Protein AF-A0A927QWZ6-F1 (afdb_monomer)

Foldseek 3Di:
DDPPDPDPVVVVVVVLLVVLLVVVCVVLVQDPLLSVLLSCCQPVVDDLVRSCVVVVHDSVVSVVSVVVSCVSVVHDDVVVSNVVSVCSSCVVVVVVVVVVVVVVVVVVD

Radius of gyration: 16.21 Å; Cα contacts (8 Å, |Δi|>4): 64; chains: 1; bounding box: 45×24×38 Å

Solvent-accessible surface area (backbone atoms only — not comparable to full-atom values): 6290 Å² total; per-residue (Å²): 138,81,92,75,78,96,47,90,59,55,63,57,49,51,50,51,52,49,52,46,49,50,54,52,23,62,80,52,70,46,51,76,67,44,38,50,52,52,48,47,37,69,76,71,62,48,48,60,60,54,45,10,62,77,66,75,48,52,50,68,56,44,49,52,40,52,50,51,51,28,58,62,71,74,48,92,47,71,71,56,51,52,53,50,53,51,45,47,47,50,68,67,37,56,58,52,55,55,53,49,51,59,49,48,57,67,73,78,107

Secondary structure (DSSP, 8-state):
-------HHHHHHHHHHHHHHHHHHHHTT--HHHHHHHHHHHHH---HHHHHHHHTS-HHHHHHHHHHHHHHTT---HHHHHHHHHHHHHHHHHHHHHHHHHHHHTT--

Mean predicted aligned error: 8.74 Å

Structure (mmCIF, N/CA/C/O backbone):
data_AF-A0A927QWZ6-F1
#
_entry.id   AF-A0A927QWZ6-F1
#
loop_
_atom_site.group_PDB
_atom_site.id
_atom_site.type_symbol
_atom_site.label_atom_id
_atom_site.label_alt_id
_atom_site.label_comp_id
_atom_site.label_asym_id
_atom_site.label_entity_id
_atom_site.label_seq_id
_atom_site.pdbx_PDB_ins_code
_atom_site.Cartn_x
_atom_site.Cartn_y
_atom_site.Cartn_z
_atom_site.occupancy
_atom_site.B_iso_or_equiv
_atom_site.auth_seq_id
_atom_site.auth_comp_id
_atom_site.auth_asym_id
_atom_site.auth_atom_id
_atom_site.pdbx_PDB_model_num
ATOM 1 N N . MET A 1 1 ? -7.299 -14.865 -21.231 1.00 36.94 1 MET A N 1
ATOM 2 C CA . MET A 1 1 ? -5.949 -15.113 -21.773 1.00 36.94 1 MET A CA 1
ATOM 3 C C . MET A 1 1 ? -5.494 -13.798 -22.380 1.00 36.94 1 MET A C 1
ATOM 5 O O . MET A 1 1 ? -5.946 -13.457 -23.460 1.00 36.94 1 MET A O 1
ATOM 9 N N . LEU A 1 2 ? -4.767 -12.987 -21.612 1.00 28.94 2 LEU A N 1
ATOM 10 C CA . LEU A 1 2 ? -4.208 -11.725 -22.093 1.00 28.94 2 LEU A CA 1
ATOM 11 C C . LEU A 1 2 ? -2.704 -11.945 -22.241 1.00 28.94 2 LEU A C 1
ATOM 13 O O . LEU A 1 2 ? -1.981 -11.988 -21.250 1.00 28.94 2 LEU A O 1
ATOM 17 N N . GLU A 1 3 ? -2.272 -12.150 -23.483 1.00 40.47 3 GLU A N 1
ATOM 18 C CA . GLU A 1 3 ? -0.882 -11.978 -23.893 1.00 40.47 3 GLU A CA 1
ATOM 19 C C . GLU A 1 3 ? -0.574 -10.477 -23.840 1.00 40.47 3 GLU A C 1
ATOM 21 O O . GLU A 1 3 ? -0.815 -9.740 -24.793 1.00 40.47 3 GLU A O 1
ATOM 26 N N . ILE A 1 4 ? -0.108 -9.993 -22.689 1.00 37.84 4 ILE A N 1
ATOM 27 C CA . ILE A 1 4 ? 0.415 -8.632 -22.554 1.00 37.84 4 ILE A CA 1
ATOM 28 C C . ILE A 1 4 ? 1.938 -8.756 -22.526 1.00 37.84 4 ILE A C 1
ATOM 30 O O . ILE A 1 4 ? 2.523 -9.222 -21.560 1.00 37.84 4 ILE A O 1
ATOM 34 N N . VAL A 1 5 ? 2.533 -8.417 -23.672 1.00 37.97 5 VAL A N 1
ATOM 35 C CA . VAL A 1 5 ? 3.871 -7.830 -23.838 1.00 37.97 5 VAL A CA 1
ATOM 36 C C . VAL A 1 5 ? 5.010 -8.535 -23.086 1.00 37.97 5 VAL A C 1
ATOM 38 O O . VAL A 1 5 ? 5.649 -7.989 -22.201 1.00 37.97 5 VAL A O 1
ATOM 41 N N . SER A 1 6 ? 5.385 -9.721 -23.572 1.00 40.34 6 SER A N 1
ATOM 42 C CA . SER A 1 6 ? 6.696 -10.322 -23.301 1.00 40.34 6 SER A CA 1
ATOM 43 C C . SER A 1 6 ? 7.817 -9.408 -23.817 1.00 40.34 6 SER A C 1
ATOM 45 O O . SER A 1 6 ? 8.241 -9.492 -24.969 1.00 40.34 6 SER A O 1
ATOM 47 N N . THR A 1 7 ? 8.309 -8.496 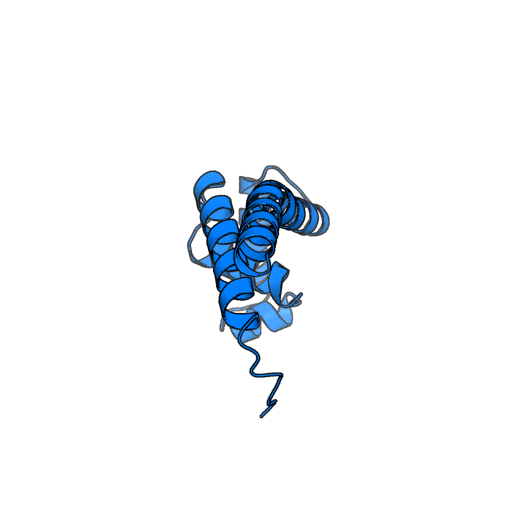-22.979 1.00 40.62 7 THR A N 1
ATOM 48 C CA . THR A 1 7 ? 9.547 -7.769 -23.259 1.00 40.62 7 THR A CA 1
ATOM 49 C C . THR A 1 7 ? 10.460 -7.833 -22.047 1.00 40.62 7 THR A C 1
ATOM 51 O O . THR A 1 7 ? 10.074 -7.571 -20.914 1.00 40.62 7 THR A O 1
ATOM 54 N N . LYS A 1 8 ? 11.718 -8.176 -22.316 1.00 48.38 8 LYS A N 1
ATOM 55 C CA . LYS A 1 8 ? 12.899 -8.271 -21.437 1.00 48.38 8 LYS A CA 1
ATOM 56 C C . LYS A 1 8 ? 13.022 -7.212 -20.317 1.00 48.38 8 LYS A C 1
ATOM 58 O O . LYS A 1 8 ? 13.779 -7.416 -19.370 1.00 48.38 8 LYS A O 1
ATOM 63 N N . TYR A 1 9 ? 12.312 -6.091 -20.424 1.00 46.84 9 TYR A N 1
ATOM 64 C CA . TYR A 1 9 ? 12.285 -4.994 -19.458 1.00 46.84 9 TYR A CA 1
ATOM 65 C C . TYR A 1 9 ? 11.261 -5.183 -18.329 1.00 46.84 9 TYR A C 1
ATOM 67 O O . TYR A 1 9 ? 11.524 -4.711 -17.224 1.00 46.84 9 TYR A O 1
ATOM 75 N N . GLU A 1 10 ? 10.161 -5.914 -18.547 1.00 57.12 10 GLU A N 1
ATOM 76 C CA . GLU A 1 10 ? 9.140 -6.150 -17.514 1.00 57.12 10 GLU A CA 1
ATOM 77 C C . GLU A 1 10 ? 9.709 -6.915 -16.320 1.00 57.12 10 GLU A C 1
ATOM 79 O O . GLU A 1 10 ? 9.528 -6.492 -15.185 1.00 57.12 10 GLU A O 1
ATOM 84 N N . GLY A 1 11 ? 10.482 -7.981 -16.556 1.00 62.88 11 GLY A N 1
ATOM 85 C CA . GLY A 1 11 ? 11.080 -8.764 -15.469 1.00 62.88 11 GLY A CA 1
ATOM 86 C C . GLY A 1 11 ? 12.009 -7.925 -14.585 1.00 62.88 11 GLY A C 1
ATOM 87 O O . GLY A 1 11 ? 11.906 -7.951 -13.362 1.00 62.88 11 GLY A O 1
ATOM 88 N N . LYS A 1 12 ? 12.858 -7.096 -15.204 1.00 65.56 12 LYS A N 1
ATOM 89 C CA . LYS A 1 12 ? 13.788 -6.217 -14.481 1.00 65.56 12 LYS A CA 1
ATOM 90 C C . LYS A 1 12 ? 13.061 -5.099 -13.725 1.00 65.56 12 LYS A C 1
ATOM 92 O O . LYS A 1 12 ? 13.469 -4.745 -12.621 1.00 65.56 12 LYS A O 1
ATOM 97 N N . TYR A 1 13 ? 12.004 -4.541 -14.315 1.00 70.00 13 TYR A N 1
ATOM 98 C CA . TYR A 1 13 ? 11.167 -3.524 -13.680 1.00 70.00 13 TYR A CA 1
ATOM 99 C C . TYR A 1 13 ? 10.396 -4.098 -12.487 1.00 70.00 13 TYR A C 1
ATOM 101 O O . TYR A 1 13 ? 10.407 -3.509 -11.409 1.00 70.00 13 TYR A O 1
ATOM 109 N N . LEU A 1 14 ? 9.791 -5.276 -12.648 1.00 72.50 14 LEU A N 1
ATOM 110 C CA . LEU A 1 14 ? 9.048 -5.957 -11.590 1.00 72.50 14 LEU A CA 1
ATOM 111 C C . LEU A 1 14 ? 9.954 -6.391 -10.435 1.00 72.50 14 LEU A C 1
ATOM 113 O O . LEU A 1 14 ? 9.554 -6.258 -9.280 1.00 72.50 14 LEU A O 1
ATOM 117 N N . ASP A 1 15 ? 11.179 -6.843 -10.712 1.00 75.31 15 ASP A N 1
ATOM 118 C CA . ASP A 1 15 ? 12.160 -7.129 -9.661 1.00 75.31 15 ASP A CA 1
ATOM 119 C C . ASP A 1 15 ? 12.580 -5.863 -8.916 1.00 75.31 15 ASP A C 1
ATOM 121 O O . ASP A 1 15 ? 12.678 -5.876 -7.691 1.00 75.31 15 ASP A O 1
ATOM 125 N N . TYR A 1 16 ? 12.768 -4.751 -9.630 1.00 76.50 16 TYR A N 1
ATOM 126 C CA . TYR A 1 16 ? 13.082 -3.470 -9.007 1.00 76.50 16 TYR A CA 1
ATOM 127 C C . TYR A 1 16 ? 11.951 -3.001 -8.077 1.00 76.50 16 TYR A C 1
ATOM 129 O O . TYR A 1 16 ? 12.187 -2.733 -6.899 1.00 76.50 16 TYR A O 1
ATOM 137 N N . VAL A 1 17 ? 10.708 -3.012 -8.568 1.00 77.88 17 VAL A N 1
ATOM 138 C CA . VAL A 1 17 ? 9.519 -2.720 -7.758 1.00 77.88 17 VAL A CA 1
ATOM 139 C C . VAL A 1 17 ? 9.445 -3.647 -6.544 1.00 77.88 17 VAL A C 1
ATOM 141 O O . VAL A 1 17 ? 9.246 -3.179 -5.425 1.00 77.88 17 VAL A O 1
ATOM 144 N N . ARG A 1 18 ? 9.636 -4.957 -6.738 1.00 79.50 18 ARG A N 1
ATOM 145 C CA . ARG A 1 18 ? 9.607 -5.946 -5.655 1.00 79.50 18 ARG A CA 1
ATOM 146 C C . ARG A 1 18 ? 10.628 -5.609 -4.570 1.00 79.50 18 ARG A C 1
ATOM 148 O O . ARG A 1 18 ? 10.257 -5.618 -3.401 1.00 79.50 18 ARG A O 1
ATOM 155 N N . GLN A 1 19 ? 11.870 -5.286 -4.927 1.00 82.06 19 GLN A N 1
ATOM 156 C CA . GLN A 1 19 ? 12.922 -4.986 -3.948 1.00 82.06 19 GLN A CA 1
ATOM 157 C C . GLN A 1 19 ? 12.640 -3.711 -3.148 1.00 82.06 19 GLN A C 1
ATOM 159 O O . GLN A 1 19 ? 12.771 -3.711 -1.922 1.00 82.06 19 GLN A O 1
ATOM 164 N N . THR A 1 20 ? 12.183 -2.648 -3.813 1.00 85.19 20 THR A N 1
ATOM 165 C CA . THR A 1 20 ? 11.729 -1.425 -3.133 1.00 85.19 20 THR A CA 1
ATOM 166 C C . THR A 1 20 ? 10.581 -1.728 -2.176 1.00 85.19 20 THR A C 1
ATOM 168 O O . THR A 1 20 ? 10.577 -1.275 -1.035 1.00 85.19 20 THR A O 1
ATOM 171 N N . MET A 1 21 ? 9.597 -2.519 -2.608 1.00 85.31 21 MET A N 1
ATOM 172 C CA . MET A 1 21 ? 8.438 -2.841 -1.776 1.00 85.31 21 MET A CA 1
ATOM 173 C C . MET A 1 21 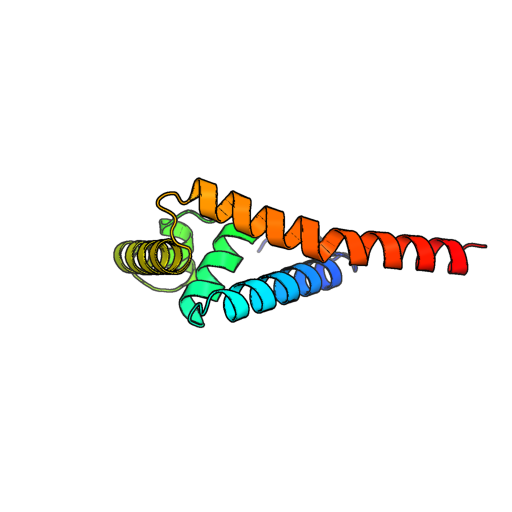? 8.794 -3.732 -0.585 1.00 85.31 21 MET A C 1
ATOM 175 O O . MET A 1 21 ? 8.240 -3.536 0.495 1.00 85.31 21 MET A O 1
ATOM 179 N N . LEU A 1 22 ? 9.736 -4.667 -0.744 1.00 86.31 22 LEU A N 1
ATOM 180 C CA . LEU A 1 22 ? 10.276 -5.456 0.366 1.00 86.31 22 LEU A CA 1
ATOM 181 C C . LEU A 1 22 ? 10.993 -4.555 1.375 1.00 86.31 22 LEU A C 1
ATOM 183 O O . LEU A 1 22 ? 10.673 -4.593 2.560 1.00 86.31 22 LEU A O 1
ATOM 187 N N . SER A 1 23 ? 11.863 -3.666 0.895 1.00 88.56 23 SER A N 1
ATOM 188 C CA . SER A 1 23 ? 12.595 -2.715 1.740 1.00 88.56 23 SER A CA 1
ATOM 189 C C . SER A 1 23 ? 11.642 -1.765 2.476 1.00 88.56 23 SER A C 1
ATOM 191 O O . SER A 1 23 ? 11.786 -1.517 3.674 1.00 88.56 23 SER A O 1
ATOM 193 N N . PHE A 1 24 ? 10.615 -1.260 1.788 1.00 91.06 24 PHE A N 1
ATOM 194 C CA . PHE A 1 24 ? 9.552 -0.459 2.390 1.00 91.06 24 PHE A CA 1
ATOM 195 C C . PHE A 1 24 ? 8.789 -1.245 3.463 1.00 91.06 24 PHE A C 1
ATOM 197 O O . PHE A 1 24 ? 8.557 -0.726 4.554 1.00 91.06 24 PHE A O 1
ATOM 204 N N . ALA A 1 25 ? 8.400 -2.486 3.175 1.00 93.19 25 ALA A N 1
ATOM 205 C CA . ALA A 1 25 ? 7.671 -3.330 4.111 1.00 93.19 25 ALA A CA 1
ATOM 206 C C . ALA A 1 25 ? 8.480 -3.632 5.378 1.00 93.19 25 ALA A C 1
ATOM 208 O O . ALA A 1 25 ? 7.941 -3.513 6.478 1.00 93.19 25 ALA A O 1
ATOM 209 N N . GLU A 1 26 ? 9.762 -3.972 5.235 1.00 92.75 26 GLU A N 1
ATOM 210 C CA . GLU A 1 26 ? 10.668 -4.262 6.350 1.00 92.75 26 GLU A CA 1
ATOM 211 C C . GLU A 1 26 ? 10.849 -3.044 7.259 1.00 92.75 26 GLU A C 1
ATOM 213 O O . GLU A 1 26 ? 10.631 -3.144 8.468 1.00 92.75 26 GLU A O 1
ATOM 218 N N . ARG A 1 27 ? 11.147 -1.872 6.677 1.00 94.31 27 ARG A N 1
ATOM 219 C CA . ARG A 1 27 ? 11.322 -0.611 7.424 1.00 94.31 27 ARG A CA 1
ATOM 220 C C . ARG A 1 27 ? 10.077 -0.182 8.197 1.00 94.31 27 ARG A C 1
ATOM 222 O O . ARG A 1 27 ? 10.197 0.530 9.187 1.00 94.31 27 ARG A O 1
ATOM 229 N N . ASN A 1 28 ? 8.895 -0.585 7.734 1.00 95.62 28 ASN A N 1
ATOM 230 C CA . ASN A 1 28 ? 7.612 -0.225 8.338 1.00 95.62 28 ASN A CA 1
ATOM 231 C C . ASN A 1 28 ? 6.937 -1.401 9.067 1.00 95.62 28 ASN A C 1
ATOM 233 O O . ASN A 1 28 ? 5.763 -1.310 9.432 1.00 95.62 28 ASN A O 1
ATOM 237 N N . HIS A 1 29 ? 7.658 -2.510 9.273 1.00 96.75 29 HIS A N 1
ATOM 238 C CA . HIS A 1 29 ? 7.177 -3.708 9.968 1.00 96.75 29 HIS A CA 1
ATOM 239 C C . HIS A 1 29 ? 5.826 -4.230 9.446 1.00 96.75 29 HIS A C 1
ATOM 241 O O . HIS A 1 29 ? 4.948 -4.653 10.214 1.00 96.75 29 HIS A O 1
ATOM 247 N N . LEU A 1 30 ? 5.630 -4.186 8.128 1.00 97.12 30 LEU A N 1
ATOM 248 C CA . LEU A 1 30 ? 4.453 -4.766 7.495 1.00 97.12 30 LEU A CA 1
ATOM 249 C C . LEU A 1 30 ? 4.538 -6.295 7.550 1.00 97.12 30 LEU A C 1
ATOM 251 O O . LEU A 1 30 ? 5.584 -6.901 7.326 1.00 97.12 30 LEU A O 1
ATOM 255 N N . THR A 1 31 ? 3.416 -6.934 7.866 1.00 96.75 31 THR A N 1
ATOM 256 C CA . THR A 1 31 ? 3.295 -8.391 7.768 1.00 96.75 31 THR A CA 1
ATOM 257 C C . THR A 1 31 ? 3.331 -8.813 6.305 1.00 96.75 31 THR A C 1
ATOM 259 O O . THR A 1 31 ? 2.976 -8.037 5.421 1.00 96.75 31 THR A O 1
ATOM 262 N N . ARG A 1 32 ? 3.636 -10.089 6.043 1.00 94.62 32 ARG A N 1
ATOM 263 C CA . ARG A 1 32 ? 3.627 -10.655 4.684 1.00 94.62 32 ARG A CA 1
ATOM 264 C C . ARG A 1 32 ? 2.368 -10.287 3.888 1.00 94.62 32 ARG A C 1
ATOM 266 O O . ARG A 1 32 ? 2.470 -9.937 2.718 1.00 94.62 32 ARG A O 1
ATOM 273 N N . ARG A 1 33 ? 1.194 -10.343 4.527 1.00 95.62 33 ARG A N 1
ATOM 274 C CA . ARG A 1 33 ? -0.083 -10.063 3.861 1.00 95.62 33 ARG A CA 1
ATOM 275 C C . ARG A 1 33 ? -0.323 -8.577 3.611 1.00 95.62 33 ARG A C 1
ATOM 277 O O . ARG A 1 33 ? -0.873 -8.209 2.581 1.00 95.62 33 ARG A O 1
ATOM 284 N N . GLU A 1 34 ? 0.095 -7.724 4.537 1.00 96.81 34 GLU A N 1
ATOM 285 C CA . GLU A 1 34 ? 0.031 -6.272 4.360 1.00 96.81 34 GLU A CA 1
ATOM 286 C C . GLU A 1 34 ? 0.958 -5.810 3.230 1.00 96.81 34 GLU A C 1
ATOM 288 O O . GLU A 1 34 ? 0.552 -5.000 2.400 1.00 96.81 34 GLU A O 1
ATOM 293 N N . SER A 1 35 ? 2.165 -6.378 3.150 1.00 94.12 35 SER A N 1
ATOM 294 C CA . SER A 1 35 ? 3.115 -6.116 2.066 1.00 94.12 35 SER A CA 1
ATOM 295 C C . SER A 1 35 ? 2.555 -6.537 0.709 1.00 94.12 35 SER A C 1
ATOM 297 O O . SER A 1 35 ? 2.622 -5.772 -0.246 1.00 94.12 35 SER A O 1
ATOM 299 N N . GLU A 1 36 ? 1.954 -7.726 0.626 1.00 93.69 36 GLU A N 1
ATOM 300 C CA . GLU A 1 36 ? 1.297 -8.216 -0.591 1.00 93.69 36 GLU A CA 1
ATOM 301 C C . GLU A 1 36 ? 0.173 -7.275 -1.047 1.00 93.69 36 GLU A C 1
ATOM 303 O O . GLU A 1 36 ? 0.138 -6.881 -2.210 1.00 93.69 36 GLU A O 1
ATOM 308 N N . ILE A 1 37 ? -0.692 -6.838 -0.125 1.00 95.19 37 ILE A N 1
ATOM 309 C CA . ILE A 1 37 ? -1.762 -5.878 -0.428 1.00 95.19 37 ILE A CA 1
ATOM 310 C C . ILE A 1 37 ? -1.189 -4.543 -0.920 1.00 95.19 37 ILE A C 1
ATOM 312 O O . ILE A 1 37 ? -1.671 -4.018 -1.920 1.00 95.19 37 ILE A O 1
ATOM 316 N N . ALA A 1 38 ? -0.155 -4.003 -0.266 1.00 93.38 38 ALA A N 1
ATOM 317 C CA . ALA A 1 38 ? 0.481 -2.751 -0.680 1.00 93.38 38 ALA A CA 1
ATOM 318 C C . ALA A 1 38 ? 1.120 -2.850 -2.079 1.00 93.38 38 ALA A C 1
ATOM 320 O O . ALA A 1 38 ? 1.000 -1.920 -2.876 1.00 93.38 38 ALA A O 1
ATOM 321 N N . VAL A 1 39 ? 1.744 -3.990 -2.399 1.00 88.94 39 VAL A N 1
ATOM 322 C CA . VAL A 1 39 ? 2.329 -4.274 -3.720 1.00 88.94 39 VAL A CA 1
ATOM 323 C C . VAL A 1 39 ? 1.252 -4.333 -4.796 1.00 88.94 39 VAL A C 1
ATOM 325 O O . VAL A 1 39 ? 1.373 -3.658 -5.816 1.00 88.94 39 VAL A O 1
ATOM 328 N N . LEU A 1 40 ? 0.195 -5.119 -4.577 1.00 90.69 40 LEU A N 1
ATOM 329 C CA . LEU A 1 40 ? -0.895 -5.265 -5.544 1.00 90.69 40 LEU A CA 1
ATOM 330 C C . LEU A 1 40 ? -1.589 -3.925 -5.807 1.00 90.69 40 LEU A C 1
ATOM 332 O O . LEU A 1 40 ? -1.878 -3.581 -6.952 1.00 90.69 40 LEU A O 1
ATOM 336 N N . LEU A 1 41 ? -1.784 -3.148 -4.741 1.00 91.12 41 LEU A N 1
ATOM 337 C CA . LEU A 1 41 ? -2.331 -1.803 -4.799 1.00 91.12 41 LEU A CA 1
ATOM 338 C C . LEU A 1 41 ? -1.433 -0.857 -5.615 1.00 91.12 41 LEU A C 1
ATOM 340 O O . LEU A 1 41 ? -1.944 -0.121 -6.449 1.00 91.12 41 LEU A O 1
ATOM 344 N N . MET A 1 42 ? -0.108 -0.893 -5.439 1.00 87.38 42 MET A N 1
ATOM 345 C CA . MET A 1 42 ? 0.801 -0.014 -6.187 1.00 87.38 42 MET A CA 1
ATOM 346 C C . MET A 1 42 ? 0.969 -0.418 -7.657 1.00 87.38 42 MET A C 1
ATOM 348 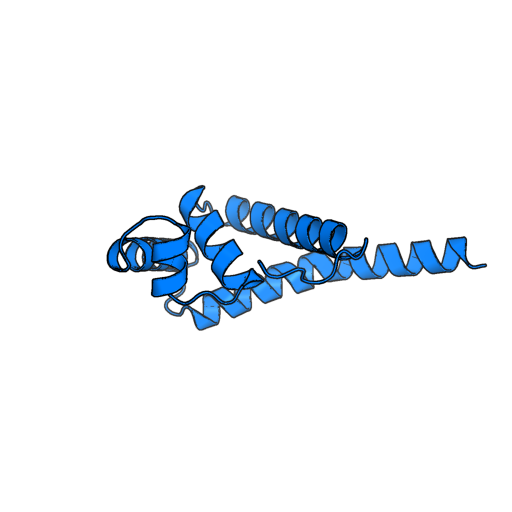O O . MET A 1 42 ? 0.957 0.451 -8.524 1.00 87.38 42 MET A O 1
ATOM 352 N N . ILE A 1 43 ? 1.167 -1.710 -7.936 1.00 84.88 43 ILE A N 1
ATOM 353 C CA . ILE A 1 43 ? 1.505 -2.199 -9.282 1.00 84.88 43 ILE A CA 1
ATOM 354 C C . ILE A 1 43 ? 0.278 -2.209 -10.186 1.00 84.88 43 ILE A C 1
ATOM 356 O O . ILE A 1 43 ? 0.350 -1.761 -11.327 1.00 84.88 43 ILE A O 1
ATOM 360 N N . TYR A 1 44 ? -0.836 -2.740 -9.683 1.00 87.25 44 TYR A N 1
ATOM 361 C CA . TYR A 1 44 ? -2.025 -2.977 -10.497 1.00 87.25 44 TYR A CA 1
ATOM 362 C C . TYR A 1 44 ? -3.130 -1.949 -10.256 1.00 87.25 44 TYR A C 1
ATOM 364 O O . TYR A 1 44 ? -4.098 -1.918 -11.009 1.00 87.25 44 TYR A O 1
ATOM 372 N N . GLY A 1 45 ? -3.019 -1.117 -9.215 1.00 90.12 45 GLY A N 1
ATOM 373 C CA . GLY A 1 45 ? -4.068 -0.156 -8.871 1.00 90.12 45 GLY A CA 1
ATOM 374 C C . GLY A 1 45 ? -5.363 -0.818 -8.401 1.00 90.12 45 GLY A C 1
ATOM 375 O O . GLY A 1 45 ? -6.423 -0.202 -8.500 1.00 90.12 45 GLY A O 1
ATOM 376 N N . TYR A 1 46 ? -5.294 -2.063 -7.916 1.00 94.62 46 TYR A N 1
ATOM 377 C CA . TYR A 1 46 ? -6.478 -2.834 -7.548 1.00 94.62 46 TYR A CA 1
ATOM 378 C C . TYR A 1 46 ? -7.342 -2.118 -6.508 1.00 94.62 46 TYR A C 1
ATOM 380 O O . TYR A 1 46 ? -6.874 -1.617 -5.480 1.00 94.62 46 TYR A O 1
ATOM 388 N N . SER A 1 47 ? -8.644 -2.133 -6.766 1.00 96.31 47 SER A N 1
ATOM 389 C CA . SER A 1 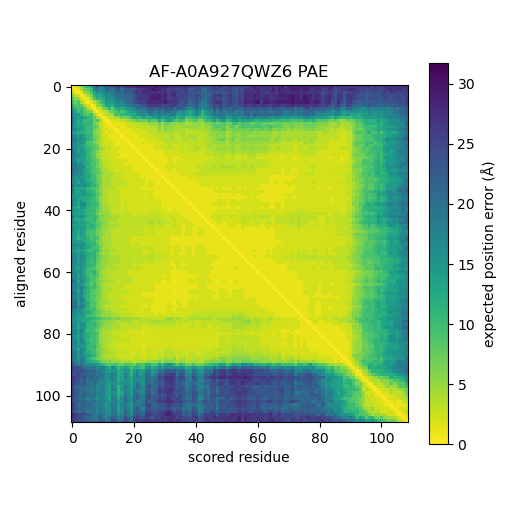47 ? -9.687 -1.771 -5.821 1.00 96.31 47 SER A CA 1
ATOM 390 C C . SER A 1 47 ? -9.747 -2.759 -4.653 1.00 96.31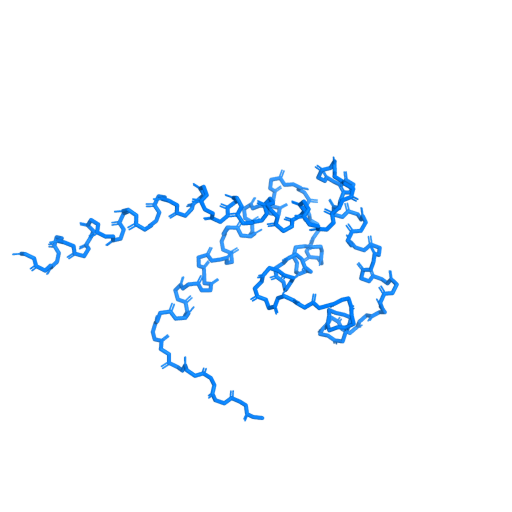 47 SER A C 1
ATOM 392 O O . SER A 1 47 ? -9.216 -3.867 -4.700 1.00 96.31 47 SER A O 1
ATOM 394 N N . ASN A 1 48 ? -10.471 -2.397 -3.590 1.00 97.38 48 ASN A N 1
ATOM 395 C CA . ASN A 1 48 ? -10.670 -3.304 -2.455 1.00 97.38 48 ASN A CA 1
ATOM 396 C C . ASN A 1 48 ? -11.360 -4.621 -2.852 1.00 97.38 48 ASN A C 1
ATOM 398 O O . ASN A 1 48 ? -11.158 -5.622 -2.169 1.00 97.38 48 ASN A O 1
ATOM 402 N N . GLN A 1 49 ? -12.179 -4.609 -3.910 1.00 98.19 49 GLN A N 1
ATOM 403 C CA . GLN A 1 49 ? -12.833 -5.809 -4.429 1.00 98.19 49 GLN A CA 1
ATOM 404 C C . GLN A 1 49 ? -11.834 -6.679 -5.195 1.00 98.19 49 GLN A C 1
ATOM 406 O O . GLN A 1 49 ? -11.691 -7.848 -4.871 1.00 98.19 49 GLN A O 1
ATOM 411 N N . GLU A 1 50 ? -11.057 -6.102 -6.113 1.00 98.06 50 GLU A N 1
ATOM 412 C CA . GLU A 1 50 ? -10.034 -6.850 -6.860 1.00 98.06 50 GLU A CA 1
ATOM 413 C C . GLU A 1 50 ? -8.946 -7.405 -5.937 1.00 98.06 50 GLU A C 1
ATOM 415 O O . GLU A 1 50 ? -8.507 -8.539 -6.105 1.00 98.06 50 GLU A O 1
ATOM 420 N N . LEU A 1 51 ? -8.555 -6.646 -4.908 1.00 97.25 51 LEU A N 1
ATOM 421 C CA . LEU A 1 51 ? -7.675 -7.138 -3.853 1.00 97.25 51 LEU A CA 1
ATOM 422 C C . LEU A 1 51 ? -8.300 -8.333 -3.140 1.00 97.25 51 LEU A C 1
ATOM 424 O O . LEU A 1 51 ? -7.612 -9.326 -2.951 1.00 97.25 51 LEU A O 1
ATOM 428 N N . ALA A 1 52 ? -9.575 -8.245 -2.751 1.00 98.19 52 ALA A N 1
ATOM 429 C CA . ALA A 1 52 ? -10.289 -9.319 -2.064 1.00 98.19 52 ALA A CA 1
ATOM 430 C C . ALA A 1 52 ? -10.327 -10.596 -2.914 1.00 98.19 52 ALA A C 1
ATOM 432 O O . ALA A 1 52 ? -9.971 -11.666 -2.416 1.00 98.19 52 ALA A O 1
ATOM 433 N N . ASP A 1 53 ? -10.653 -10.455 -4.197 1.00 97.81 53 ASP A N 1
ATOM 434 C CA . ASP A 1 53 ? -10.737 -11.554 -5.154 1.00 97.81 53 ASP A CA 1
ATOM 435 C C . ASP A 1 53 ? -9.355 -12.181 -5.393 1.00 97.81 53 ASP A C 1
ATOM 437 O O . ASP A 1 53 ? -9.183 -13.389 -5.227 1.00 97.81 53 ASP A O 1
ATOM 441 N N . HIS A 1 54 ? -8.333 -11.361 -5.668 1.00 95.81 54 HIS A N 1
ATOM 442 C CA . HIS A 1 54 ? -6.959 -11.823 -5.893 1.00 95.81 54 HIS A CA 1
ATOM 443 C C . HIS A 1 54 ? -6.382 -12.535 -4.665 1.00 95.81 54 HIS A C 1
ATOM 445 O O . HIS A 1 54 ? -5.682 -13.539 -4.763 1.00 95.81 54 HIS A O 1
ATOM 451 N N . CYS A 1 55 ? -6.698 -12.015 -3.484 1.00 94.69 55 CYS A N 1
ATOM 452 C CA . CYS A 1 55 ? -6.230 -12.534 -2.212 1.00 94.69 55 CYS A CA 1
ATOM 453 C C . CYS A 1 55 ? -7.092 -13.698 -1.688 1.00 94.69 55 CYS A C 1
ATOM 455 O O . CYS A 1 55 ? -6.694 -14.330 -0.709 1.00 94.69 55 CYS A O 1
ATOM 457 N N . SER A 1 56 ? -8.252 -13.988 -2.287 1.00 97.06 56 SER A N 1
ATOM 458 C CA . SER A 1 56 ? -9.234 -14.954 -1.765 1.00 97.06 56 SER A CA 1
ATOM 459 C C . SER A 1 56 ? -9.633 -14.678 -0.303 1.00 97.06 56 SER A C 1
ATOM 461 O O . SER A 1 56 ? -9.660 -15.571 0.543 1.00 97.06 56 SER A O 1
ATOM 463 N N . ILE A 1 57 ? -9.910 -13.411 0.020 1.00 97.88 57 ILE A N 1
ATOM 464 C CA . ILE A 1 57 ? -10.362 -12.948 1.346 1.00 97.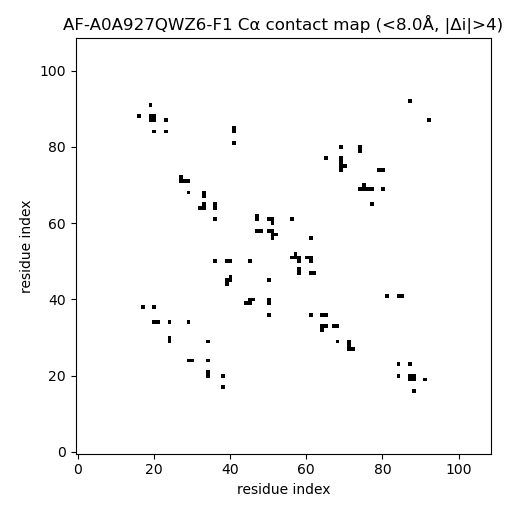88 57 ILE A CA 1
ATOM 465 C C . ILE A 1 57 ? -11.555 -12.004 1.195 1.00 97.88 57 ILE A C 1
ATOM 467 O O . ILE A 1 57 ? -11.854 -11.537 0.107 1.00 97.88 57 ILE A O 1
ATOM 471 N N . SER A 1 58 ? -12.236 -11.668 2.291 1.00 98.62 58 SER A N 1
ATOM 472 C CA . SER A 1 58 ? -13.333 -10.696 2.221 1.00 98.62 58 SER A CA 1
ATOM 473 C C . SER A 1 58 ? -12.832 -9.258 2.014 1.00 98.62 58 SER A C 1
ATOM 475 O O . SER A 1 58 ? -11.777 -8.876 2.529 1.00 98.62 58 SER A O 1
ATOM 477 N N . VAL A 1 59 ? -13.649 -8.408 1.382 1.00 98.44 59 VAL A N 1
ATOM 478 C CA . VAL A 1 59 ? -13.410 -6.950 1.296 1.00 98.44 59 VAL A CA 1
ATOM 479 C C . VAL A 1 59 ? -13.235 -6.320 2.683 1.00 98.44 59 VAL A C 1
ATOM 481 O O . VAL A 1 59 ? -12.427 -5.410 2.862 1.00 98.44 59 VAL A O 1
ATOM 484 N N . LYS A 1 60 ? -13.959 -6.816 3.697 1.00 98.44 60 LYS A N 1
ATOM 485 C CA . LYS A 1 60 ? -13.792 -6.377 5.092 1.00 98.44 60 LYS A CA 1
ATOM 486 C C . LYS A 1 60 ? -12.383 -6.686 5.604 1.00 98.44 60 LYS A C 1
ATOM 488 O O . LYS A 1 60 ? -11.774 -5.846 6.255 1.00 98.44 60 LYS A O 1
ATOM 493 N N . THR A 1 61 ? -11.849 -7.860 5.278 1.00 98.31 61 THR A N 1
ATOM 494 C CA . THR A 1 61 ? -10.483 -8.255 5.636 1.00 98.31 61 THR A CA 1
ATOM 495 C C . THR A 1 61 ? -9.447 -7.386 4.923 1.00 98.31 61 THR A C 1
ATOM 497 O O . THR A 1 61 ? -8.498 -6.945 5.564 1.00 98.31 61 THR A O 1
ATOM 500 N N . VAL A 1 62 ? -9.651 -7.059 3.640 1.00 98.31 62 VAL A N 1
ATOM 501 C CA . VAL A 1 62 ? -8.794 -6.100 2.912 1.00 98.31 62 VAL A CA 1
ATOM 502 C C . VAL A 1 62 ? -8.774 -4.743 3.614 1.00 98.31 62 VAL A C 1
ATOM 504 O O . VAL A 1 62 ? -7.698 -4.216 3.886 1.00 98.31 62 VAL A O 1
ATOM 507 N N . LYS A 1 63 ? -9.945 -4.200 3.971 1.00 97.81 63 LYS A N 1
ATOM 508 C CA . LYS A 1 63 ? -10.043 -2.935 4.718 1.00 97.81 63 LYS A CA 1
ATOM 509 C C . LYS A 1 63 ? -9.288 -3.000 6.045 1.00 97.81 63 LYS A C 1
ATOM 511 O O . LYS A 1 63 ? -8.503 -2.106 6.323 1.00 97.81 63 LYS A O 1
ATOM 516 N N . ASN A 1 64 ? -9.429 -4.091 6.799 1.00 98.31 64 ASN A N 1
ATOM 517 C CA . ASN A 1 64 ? -8.685 -4.281 8.046 1.00 98.31 64 ASN A CA 1
ATOM 518 C C . ASN A 1 64 ? -7.162 -4.289 7.825 1.00 98.31 64 ASN A C 1
ATOM 520 O O . ASN A 1 64 ? -6.426 -3.699 8.613 1.00 98.31 64 ASN A O 1
ATOM 524 N N . HIS A 1 65 ? -6.672 -4.937 6.763 1.00 98.19 65 HIS A N 1
ATOM 525 C CA . HIS A 1 65 ? -5.249 -4.893 6.423 1.00 98.19 65 HIS A CA 1
ATOM 526 C C . HIS A 1 65 ? -4.793 -3.479 6.050 1.00 98.19 65 HIS A C 1
ATOM 528 O O . HIS A 1 65 ? -3.757 -3.038 6.538 1.00 98.19 65 HIS A O 1
ATOM 534 N N . LEU A 1 66 ? -5.568 -2.750 5.241 1.00 97.69 66 LEU A N 1
ATOM 535 C CA . LEU A 1 66 ? -5.274 -1.355 4.898 1.00 97.69 66 LEU A CA 1
ATOM 536 C C . LEU A 1 66 ? -5.268 -0.457 6.138 1.00 97.69 66 LEU A C 1
ATOM 538 O O . LEU A 1 66 ? -4.367 0.363 6.283 1.00 97.69 66 LEU A O 1
ATOM 542 N N . ASP A 1 67 ? -6.206 -0.645 7.063 1.00 97.75 67 ASP A N 1
ATOM 543 C CA . ASP A 1 67 ? -6.250 0.089 8.328 1.00 97.75 67 ASP A CA 1
ATOM 544 C C . ASP A 1 67 ? -5.021 -0.200 9.192 1.00 97.75 67 ASP A C 1
ATOM 546 O O . ASP A 1 67 ? -4.448 0.715 9.783 1.00 97.75 67 ASP A O 1
ATOM 550 N N . ASN A 1 68 ? -4.574 -1.455 9.249 1.00 98.31 68 ASN A N 1
ATOM 551 C CA . ASN A 1 68 ? -3.362 -1.820 9.977 1.00 98.31 68 ASN A CA 1
ATOM 552 C C . ASN A 1 68 ? -2.101 -1.239 9.324 1.00 98.31 68 ASN A C 1
ATOM 554 O O . ASN A 1 68 ? -1.254 -0.703 10.037 1.00 98.31 68 ASN A O 1
ATOM 558 N N . ILE A 1 69 ? -2.001 -1.263 7.989 1.00 98.19 69 ILE A N 1
ATOM 559 C CA . ILE A 1 69 ? -0.927 -0.586 7.244 1.00 98.19 69 ILE A CA 1
ATOM 560 C C . ILE A 1 69 ? -0.919 0.902 7.593 1.00 98.19 69 ILE A C 1
ATOM 562 O O . ILE A 1 69 ? 0.106 1.442 7.998 1.00 98.19 69 ILE A O 1
ATOM 566 N N . MET A 1 70 ? -2.070 1.565 7.488 1.00 97.62 70 MET A N 1
ATOM 567 C CA . MET A 1 70 ? -2.197 2.993 7.767 1.00 97.62 70 MET A CA 1
ATOM 568 C C . MET A 1 70 ? -1.805 3.335 9.211 1.00 97.62 70 MET A C 1
ATOM 570 O O . MET A 1 70 ? -1.056 4.285 9.423 1.00 97.62 70 MET A O 1
ATOM 574 N N . LYS A 1 71 ? -2.216 2.520 10.192 1.00 98.06 71 LYS A N 1
ATOM 575 C CA . LYS A 1 71 ? -1.800 2.665 11.598 1.00 98.06 71 LYS A CA 1
ATOM 576 C C . LYS A 1 71 ? -0.289 2.533 11.776 1.00 98.06 71 LYS A C 1
ATOM 578 O O . LYS A 1 71 ? 0.303 3.380 12.434 1.00 98.06 71 LYS A O 1
ATOM 583 N N . LYS A 1 72 ? 0.336 1.512 11.178 1.00 98.12 72 LYS A N 1
ATOM 584 C CA . LYS A 1 72 ? 1.795 1.303 11.247 1.00 98.12 72 LYS A CA 1
ATOM 585 C C . LYS A 1 72 ? 2.580 2.462 10.639 1.00 98.12 72 LYS A C 1
ATOM 587 O O . LYS A 1 72 ? 3.635 2.816 11.145 1.00 98.12 72 LYS A O 1
ATOM 592 N N . LEU A 1 73 ? 2.042 3.067 9.584 1.00 97.00 73 LEU A N 1
ATOM 593 C CA . LEU A 1 73 ? 2.646 4.209 8.900 1.00 97.00 73 LEU A CA 1
ATOM 594 C C . LEU A 1 73 ? 2.299 5.565 9.538 1.00 97.00 73 LEU A C 1
ATOM 596 O O . LEU A 1 73 ? 2.819 6.586 9.093 1.00 97.00 73 LEU A O 1
ATOM 600 N N . GLY A 1 74 ? 1.407 5.607 10.535 1.00 97.50 74 GLY A N 1
ATOM 601 C CA . GLY A 1 74 ? 0.943 6.859 11.140 1.00 97.50 74 GLY A CA 1
ATOM 602 C C . GLY A 1 74 ? 0.158 7.755 10.174 1.00 97.50 74 GLY A C 1
ATOM 603 O O . GLY A 1 74 ? 0.225 8.979 10.266 1.00 97.50 74 GLY A O 1
ATOM 604 N N . ILE A 1 75 ? -0.562 7.162 9.219 1.00 97.62 75 ILE A N 1
ATOM 605 C CA . ILE A 1 75 ? -1.358 7.878 8.215 1.00 97.62 75 ILE A CA 1
ATOM 606 C C . ILE A 1 75 ? -2.836 7.499 8.316 1.00 97.62 75 ILE A C 1
ATOM 608 O O . ILE A 1 75 ? -3.206 6.490 8.908 1.00 97.62 75 ILE A O 1
ATOM 612 N N . HIS A 1 76 ? -3.697 8.299 7.687 1.00 94.88 76 HIS A N 1
ATOM 613 C CA . HIS A 1 76 ? -5.156 8.109 7.724 1.00 94.88 76 HIS A CA 1
ATOM 614 C C . HIS A 1 76 ? -5.796 8.126 6.331 1.00 94.88 76 HIS A C 1
ATOM 616 O O . HIS A 1 76 ? -6.983 8.399 6.181 1.00 94.88 76 HIS A O 1
ATOM 622 N N . SER A 1 77 ? -4.998 7.921 5.282 1.00 94.06 77 SER A N 1
ATOM 623 C CA . SER A 1 77 ? -5.464 8.047 3.904 1.00 94.06 77 SER A CA 1
ATOM 624 C C . SER A 1 77 ? -4.732 7.087 2.984 1.00 94.06 77 SER A C 1
ATOM 626 O O . SER A 1 77 ? -3.505 7.132 2.874 1.00 94.06 77 SER A O 1
ATOM 628 N N . THR A 1 78 ? -5.493 6.302 2.225 1.00 89.62 78 THR A N 1
ATOM 629 C CA . THR A 1 78 ? -4.952 5.446 1.163 1.00 89.62 78 THR A CA 1
ATOM 630 C C . THR A 1 78 ? -4.225 6.270 0.098 1.00 89.62 78 THR A C 1
ATOM 632 O O . THR A 1 78 ? -3.211 5.831 -0.429 1.00 89.62 78 THR A O 1
ATOM 635 N N . ARG A 1 79 ? -4.648 7.517 -0.172 1.00 92.75 79 ARG A N 1
ATOM 636 C CA . ARG A 1 79 ? -3.901 8.418 -1.074 1.00 92.75 79 ARG A CA 1
ATOM 637 C C . ARG A 1 79 ? -2.504 8.735 -0.538 1.00 92.75 79 ARG A C 1
ATOM 639 O O . ARG A 1 79 ? -1.555 8.818 -1.313 1.00 92.75 79 ARG A O 1
ATOM 646 N N . LYS A 1 80 ? -2.359 8.885 0.784 1.00 95.44 80 LYS A N 1
ATOM 647 C CA . LYS A 1 80 ? -1.045 9.083 1.407 1.00 95.44 80 LYS A CA 1
ATOM 648 C C . LYS A 1 80 ? -0.202 7.808 1.334 1.00 95.44 80 LYS A C 1
ATOM 650 O O . LYS A 1 80 ? 0.989 7.923 1.070 1.00 95.44 80 LYS A O 1
ATOM 655 N N . LEU A 1 81 ? -0.817 6.627 1.467 1.00 94.88 81 LEU A N 1
ATOM 656 C CA . LEU A 1 81 ? -0.147 5.341 1.239 1.00 94.88 81 LEU A CA 1
ATOM 657 C C . LEU A 1 81 ? 0.429 5.267 -0.183 1.00 94.88 81 LEU A C 1
ATOM 659 O O . LEU A 1 81 ? 1.627 5.051 -0.327 1.00 94.88 81 LEU A O 1
ATOM 663 N N . TYR A 1 82 ? -0.373 5.553 -1.216 1.00 92.62 82 TYR A N 1
ATOM 664 C CA . TYR A 1 82 ? 0.110 5.632 -2.603 1.00 92.62 82 TYR A CA 1
ATOM 665 C C . TYR A 1 82 ? 1.287 6.602 -2.752 1.00 92.62 82 TYR A C 1
ATOM 667 O O . TYR A 1 82 ? 2.312 6.252 -3.328 1.00 92.62 82 TYR A O 1
ATOM 675 N N . SER A 1 83 ? 1.166 7.810 -2.196 1.00 92.94 83 SER A N 1
ATOM 676 C CA . SER A 1 83 ? 2.239 8.807 -2.242 1.00 92.94 83 SER A CA 1
ATOM 677 C C . SER A 1 83 ? 3.529 8.311 -1.584 1.00 92.94 83 SER A C 1
ATOM 679 O O . SER A 1 83 ? 4.600 8.563 -2.126 1.00 92.94 83 SER A O 1
ATOM 681 N N . MET A 1 84 ? 3.449 7.614 -0.449 1.00 93.56 84 MET A N 1
ATOM 682 C CA . MET A 1 84 ? 4.625 7.075 0.242 1.00 93.56 84 MET A CA 1
ATOM 683 C C . MET A 1 84 ? 5.273 5.926 -0.531 1.00 93.56 84 MET A C 1
ATOM 685 O O . MET A 1 84 ? 6.495 5.870 -0.607 1.00 93.56 84 MET A O 1
ATOM 689 N N . LEU A 1 85 ? 4.474 5.044 -1.134 1.00 91.06 85 LEU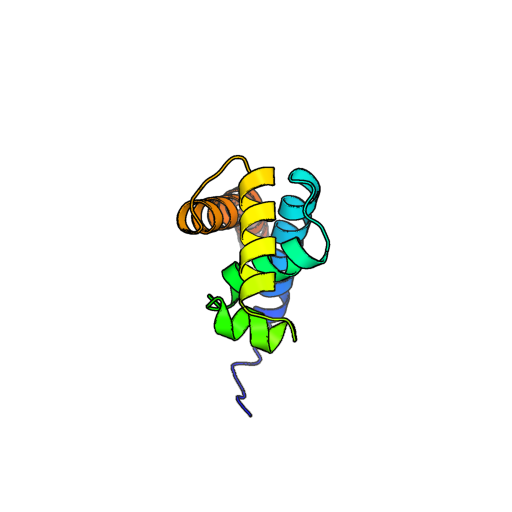 A N 1
ATOM 690 C CA . LEU A 1 85 ? 4.973 3.944 -1.963 1.00 91.06 85 LEU A CA 1
ATOM 691 C C . LEU A 1 85 ? 5.658 4.473 -3.236 1.00 91.06 85 LEU A C 1
ATOM 693 O O . LEU A 1 85 ? 6.765 4.049 -3.561 1.00 91.06 85 LEU A O 1
ATOM 697 N N . LEU A 1 86 ? 5.060 5.475 -3.892 1.00 88.44 86 LEU A N 1
ATOM 698 C CA . LEU A 1 86 ? 5.671 6.180 -5.024 1.00 88.44 86 LEU A CA 1
ATOM 699 C C . LEU A 1 86 ? 6.953 6.915 -4.619 1.00 88.44 86 LEU A C 1
ATOM 701 O O . LEU A 1 86 ? 7.937 6.869 -5.346 1.00 88.44 86 LEU A O 1
ATOM 705 N N . GLN A 1 87 ? 6.975 7.570 -3.456 1.00 88.81 87 GLN A N 1
ATOM 706 C CA . GLN A 1 87 ? 8.191 8.198 -2.932 1.00 88.81 87 GLN A CA 1
ATOM 707 C C . GLN A 1 87 ? 9.281 7.167 -2.643 1.00 88.81 87 GLN A C 1
ATOM 709 O O . GLN A 1 87 ? 10.429 7.411 -2.995 1.00 88.81 87 GLN A O 1
ATOM 714 N N . ALA A 1 88 ? 8.940 6.014 -2.062 1.00 86.62 88 ALA A N 1
ATOM 715 C CA . ALA A 1 88 ? 9.896 4.932 -1.847 1.00 86.62 88 ALA A CA 1
ATOM 716 C C . ALA A 1 88 ? 10.494 4.469 -3.182 1.00 86.62 88 ALA A C 1
ATOM 718 O O . ALA A 1 88 ? 11.711 4.415 -3.320 1.00 86.62 88 ALA A O 1
ATOM 719 N N . PHE A 1 89 ? 9.652 4.261 -4.197 1.00 83.38 89 PHE A N 1
ATOM 720 C CA . PHE A 1 89 ? 10.085 3.899 -5.546 1.00 83.38 89 PHE A CA 1
ATOM 721 C C . PHE A 1 89 ? 10.967 4.965 -6.208 1.00 83.38 89 PHE A C 1
ATOM 723 O O . PHE A 1 89 ? 12.003 4.645 -6.780 1.00 83.38 89 PHE A O 1
ATOM 730 N N . CYS A 1 90 ? 10.609 6.244 -6.110 1.00 79.31 90 CYS A N 1
ATOM 731 C CA . CYS A 1 90 ? 11.374 7.323 -6.733 1.00 79.31 90 CYS A CA 1
ATOM 732 C C . CYS A 1 90 ? 12.693 7.621 -6.001 1.00 79.31 90 CYS A C 1
ATOM 734 O O . CYS A 1 90 ? 13.714 7.849 -6.648 1.00 79.31 90 CYS A O 1
ATOM 736 N N . CYS A 1 91 ? 12.699 7.619 -4.665 1.00 72.69 91 CYS A N 1
ATOM 737 C CA . CYS A 1 91 ? 13.884 7.934 -3.864 1.00 72.69 91 CYS A CA 1
ATOM 738 C C . CYS A 1 91 ? 14.874 6.766 -3.799 1.00 72.69 91 CYS A C 1
ATOM 740 O O . CYS A 1 91 ? 16.078 7.001 -3.841 1.00 72.69 91 CYS A O 1
ATOM 742 N N . GLU A 1 92 ? 14.397 5.518 -3.763 1.00 61.78 92 GLU A N 1
ATOM 743 C CA . GLU A 1 92 ? 15.266 4.337 -3.866 1.00 61.78 92 GLU A CA 1
ATOM 744 C C . GLU A 1 92 ? 15.636 4.041 -5.340 1.00 61.78 92 GLU A C 1
ATOM 746 O O . GLU A 1 92 ? 16.623 3.358 -5.615 1.00 61.78 92 GLU A O 1
ATOM 751 N N . GLY A 1 93 ? 14.885 4.582 -6.312 1.00 50.91 93 GLY A N 1
ATOM 752 C CA . GLY A 1 93 ? 15.044 4.313 -7.755 1.00 50.91 93 GLY A CA 1
ATOM 753 C C . GLY A 1 93 ? 15.829 5.337 -8.538 1.00 50.91 93 GLY A C 1
ATOM 754 O O . GLY A 1 93 ? 16.429 4.994 -9.561 1.00 50.91 93 GLY A O 1
ATOM 755 N N . GLY A 1 94 ? 15.931 6.558 -8.012 1.00 49.62 94 GLY A N 1
ATOM 756 C CA . GLY A 1 94 ? 16.821 7.586 -8.541 1.00 49.62 94 GLY A CA 1
ATOM 757 C C . GLY A 1 94 ? 18.280 7.121 -8.617 1.00 49.62 94 GLY A C 1
ATOM 758 O O . GLY A 1 94 ? 18.998 7.509 -9.536 1.00 49.62 94 GLY A O 1
ATOM 759 N N . MET A 1 95 ? 18.710 6.213 -7.730 1.00 48.62 95 MET A N 1
ATOM 760 C CA . MET A 1 95 ? 20.051 5.619 -7.794 1.00 48.62 95 MET A CA 1
ATOM 761 C C . MET A 1 95 ? 20.193 4.577 -8.914 1.00 48.62 95 MET A C 1
ATOM 763 O O . MET A 1 95 ? 21.229 4.539 -9.574 1.00 48.62 95 MET A O 1
ATOM 767 N N . VAL A 1 96 ? 19.167 3.763 -9.187 1.00 52.75 96 VAL A N 1
ATOM 768 C CA . VAL A 1 96 ? 19.267 2.638 -10.138 1.00 52.75 96 VAL A CA 1
ATOM 769 C C . VAL A 1 96 ? 19.178 3.097 -11.596 1.00 52.75 96 VAL A C 1
ATOM 771 O O . VAL A 1 96 ? 19.904 2.565 -12.436 1.00 52.75 96 VAL A O 1
ATOM 774 N N . MET A 1 97 ? 18.366 4.113 -11.905 1.00 52.69 97 MET A N 1
ATOM 775 C CA . MET A 1 97 ? 18.302 4.681 -13.262 1.00 52.69 97 MET A CA 1
ATOM 776 C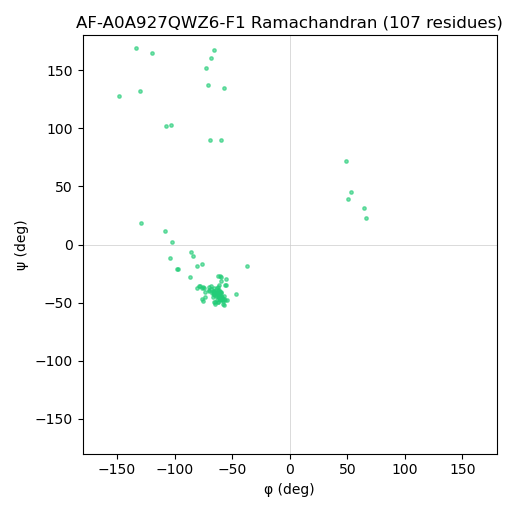 C . MET A 1 97 ? 19.575 5.455 -13.617 1.00 52.69 97 MET A C 1
ATOM 778 O O . MET A 1 97 ? 20.088 5.309 -14.725 1.00 52.69 97 MET A O 1
ATOM 782 N N . ALA A 1 98 ? 20.144 6.200 -12.664 1.00 54.09 98 ALA A N 1
ATOM 783 C CA . ALA A 1 98 ? 21.409 6.902 -12.864 1.00 54.09 98 ALA A CA 1
ATOM 784 C C . ALA A 1 98 ? 22.593 5.928 -13.028 1.00 54.09 98 ALA A C 1
ATOM 786 O O . ALA A 1 98 ? 23.442 6.126 -13.893 1.00 54.09 98 ALA A O 1
ATOM 787 N N . GLU A 1 99 ? 22.642 4.844 -12.247 1.00 56.34 99 GLU A N 1
ATOM 788 C CA . GLU A 1 99 ? 23.672 3.801 -12.364 1.00 56.34 99 GLU A CA 1
ATOM 789 C C . GLU A 1 99 ? 23.573 3.034 -13.696 1.00 56.34 99 GLU A C 1
ATOM 791 O O . GLU A 1 99 ? 24.589 2.735 -14.325 1.00 56.34 99 GLU A O 1
ATOM 796 N N . GLN A 1 100 ? 22.350 2.728 -14.148 1.00 53.47 100 GLN A N 1
ATOM 797 C CA . GLN A 1 100 ? 22.105 1.985 -15.387 1.00 53.47 100 GLN A CA 1
ATOM 798 C C . GLN A 1 100 ? 22.296 2.835 -16.643 1.00 53.47 100 GLN A C 1
ATOM 800 O O . GLN A 1 100 ? 22.867 2.321 -17.603 1.00 53.47 100 GLN A O 1
ATOM 805 N N . ALA A 1 101 ? 21.916 4.117 -16.626 1.00 56.12 101 ALA A N 1
ATOM 806 C CA . ALA A 1 101 ? 22.237 5.065 -17.694 1.00 56.12 101 ALA A CA 1
ATOM 807 C C . ALA A 1 101 ? 23.761 5.208 -17.857 1.00 56.12 101 ALA A C 1
ATOM 809 O O . ALA A 1 101 ? 24.284 4.994 -18.947 1.00 56.12 101 ALA A O 1
ATOM 810 N N . ARG A 1 102 ? 24.496 5.384 -16.745 1.00 61.66 102 ARG A N 1
ATOM 811 C CA . ARG A 1 102 ? 25.974 5.409 -16.734 1.00 61.66 102 ARG A CA 1
ATOM 812 C C . ARG A 1 102 ? 26.626 4.103 -17.198 1.00 61.66 102 ARG A C 1
ATOM 814 O O . ARG A 1 102 ? 27.786 4.098 -17.608 1.00 61.66 102 ARG A O 1
ATOM 821 N N . ARG A 1 103 ? 25.955 2.961 -17.035 1.00 62.03 103 ARG A N 1
ATOM 822 C CA . ARG A 1 103 ? 26.438 1.654 -17.519 1.00 62.03 103 ARG A CA 1
ATOM 823 C C . ARG A 1 103 ? 26.165 1.470 -19.008 1.00 62.03 103 ARG A C 1
ATOM 825 O O . ARG A 1 103 ? 27.011 0.911 -19.690 1.00 62.03 103 ARG A O 1
ATOM 832 N N . TYR A 1 104 ? 25.022 1.952 -19.489 1.00 56.75 104 TYR A N 1
ATOM 833 C CA . TYR A 1 104 ? 24.672 1.940 -20.905 1.00 56.75 104 TYR A CA 1
ATOM 834 C C . TYR A 1 104 ? 25.619 2.835 -21.709 1.00 56.75 104 TYR A C 1
ATOM 836 O O . TYR A 1 104 ? 26.248 2.343 -22.635 1.00 56.75 104 TYR A O 1
ATOM 844 N N . GLU A 1 105 ? 25.841 4.080 -21.274 1.00 63.34 105 GLU A N 1
ATOM 845 C CA . GLU A 1 105 ? 26.777 5.020 -21.916 1.00 63.34 105 GLU A CA 1
ATOM 846 C C . GLU A 1 105 ? 28.207 4.465 -22.030 1.00 63.34 105 GLU A C 1
ATOM 848 O O . GLU A 1 105 ? 28.871 4.690 -23.034 1.00 63.34 105 GLU A O 1
ATOM 853 N N . ARG A 1 106 ? 28.660 3.680 -21.041 1.00 67.25 106 ARG A N 1
ATOM 854 C CA . ARG A 1 106 ? 29.970 2.997 -21.051 1.00 67.25 106 ARG A CA 1
ATOM 855 C C . ARG A 1 106 ? 30.044 1.751 -21.936 1.00 67.25 106 ARG A C 1
ATOM 857 O O . ARG A 1 106 ? 31.137 1.259 -22.172 1.00 67.25 106 ARG A O 1
ATOM 864 N N . MET A 1 107 ? 28.907 1.190 -22.337 1.00 51.06 107 MET A N 1
ATOM 865 C CA . MET A 1 107 ? 28.839 0.025 -23.225 1.00 51.06 107 MET A CA 1
ATOM 866 C C . MET A 1 107 ? 28.601 0.415 -24.689 1.00 51.06 107 MET A C 1
ATOM 868 O O . MET A 1 107 ? 28.838 -0.403 -25.573 1.00 51.06 107 MET A O 1
ATOM 872 N N . SER A 1 108 ? 28.071 1.616 -24.935 1.00 51.31 108 SER A N 1
ATOM 873 C CA . SER A 1 108 ? 27.757 2.144 -26.268 1.00 51.31 108 SER A CA 1
ATOM 874 C C . SER A 1 108 ? 28.775 3.163 -26.799 1.00 51.31 108 SER A C 1
ATOM 876 O O . SER A 1 108 ? 28.563 3.701 -27.884 1.00 51.31 108 SER A O 1
ATOM 878 N N . GLY A 1 109 ? 29.843 3.436 -26.047 1.00 47.44 109 GLY A N 1
ATOM 879 C CA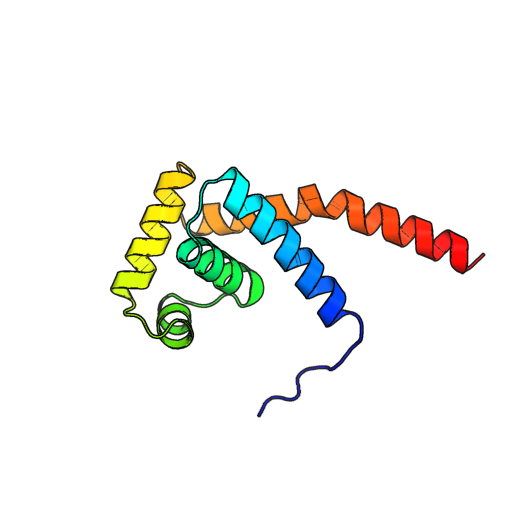 . GLY A 1 109 ? 31.041 4.159 -26.491 1.00 47.44 109 GLY A CA 1
ATOM 880 C C . GLY A 1 109 ? 32.251 3.243 -26.432 1.00 47.44 109 GLY A C 1
ATOM 881 O O . GLY A 1 109 ? 33.140 3.418 -27.290 1.00 47.44 109 GLY A O 1
#

Sequence (109 aa):
MLEIVSTKYEGKYLDYVRQTMLSFAERNHLTRRESEIAVLLMIYGYSNQELADHCSISVKTVKNHLDNIMKKLGIHSTRKLYSMLLQAFCCEGGMVMAEQARRYERMSG

pLDDT: mean 80.92, std 19.8, range [28.94, 98.62]

Nearest PDB structures (foldseek):
  5xt2-assembly5_E  TM=7.307E-01  e=1.608E-02  Bradyrhizobium japonicum
  3p7n-assembly2_B  TM=8.048E-01  e=5.996E-02  Erythrobacter litoralis HTCC2594
  5clv-assembly4_M  TM=6.796E-01  e=5.910E-01  Escherichia coli
  6jcy-assembly1_F  TM=5.838E-01  e=4.701E-01  Mycobacterium tuberculosis H37Rv
  8qa9-assembly1_D  TM=4.734E-01  e=6.626E-01  Escherichia coli